Protein AF-A0A0S2W8J8-F1 (afdb_monomer)

InterPro domains:
  IPR010998 Integrase/recombinase, N-terminal [G3DSA:1.10.150.130] (3-58)

Sequence (58 aa):
MTENGRSDPKGGKTGLSTTTVRSVHLMLRNTLERVRKEKVITANPTEDCIPPKYRKRK

pLDDT: mean 81.73, std 17.89, range [38.75, 97.94]

Structure (mmCIF, N/CA/C/O backbone):
data_AF-A0A0S2W8J8-F1
#
_entry.id   AF-A0A0S2W8J8-F1
#
loop_
_atom_site.group_PDB
_atom_site.id
_atom_site.type_symbol
_atom_site.label_atom_id
_atom_site.label_alt_id
_atom_site.label_comp_id
_atom_site.label_asym_id
_atom_site.label_entity_id
_atom_site.label_seq_id
_atom_site.pdbx_PDB_ins_code
_atom_site.Cartn_x
_atom_site.Cartn_y
_atom_site.Cartn_z
_atom_site.occupancy
_atom_site.B_is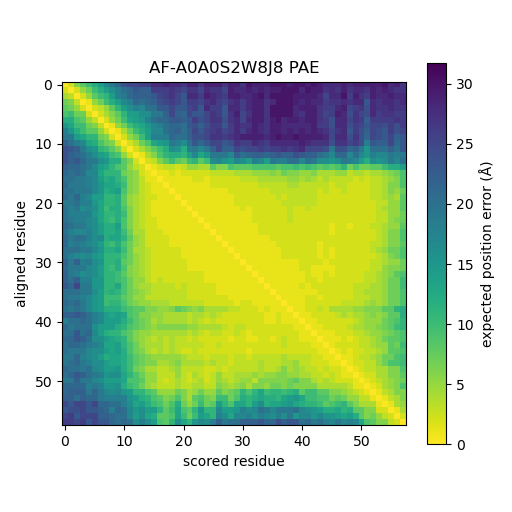o_or_equiv
_atom_site.auth_seq_id
_atom_site.auth_comp_id
_atom_site.auth_asym_id
_atom_site.auth_atom_id
_atom_site.pdbx_PDB_model_num
ATOM 1 N N . MET A 1 1 ? -12.301 16.469 -22.490 1.00 38.75 1 MET A N 1
ATOM 2 C CA . MET A 1 1 ? -11.236 16.882 -21.554 1.00 38.75 1 MET A CA 1
ATOM 3 C C . MET A 1 1 ? -10.057 15.969 -21.815 1.00 38.75 1 MET A C 1
ATOM 5 O O . MET A 1 1 ? -10.181 14.771 -21.611 1.00 38.75 1 MET A O 1
ATOM 9 N N . THR A 1 2 ? -9.002 16.498 -22.421 1.00 40.69 2 THR A N 1
ATOM 10 C CA . THR A 1 2 ? -7.871 15.711 -22.922 1.00 40.69 2 THR A CA 1
ATOM 11 C C . THR A 1 2 ? -6.881 15.521 -21.777 1.00 40.69 2 THR A C 1
ATOM 13 O O . THR A 1 2 ? -6.226 16.474 -21.361 1.00 40.69 2 THR A O 1
ATOM 16 N N . GLU A 1 3 ? -6.820 14.316 -21.214 1.00 45.00 3 GLU A N 1
ATOM 17 C CA . GLU A 1 3 ? -5.762 13.941 -20.278 1.00 45.00 3 GLU A CA 1
ATOM 18 C C . GLU A 1 3 ? -4.472 13.769 -21.090 1.00 45.00 3 GLU A C 1
ATOM 20 O O . GLU A 1 3 ? -4.243 12.744 -21.730 1.00 45.00 3 GLU A O 1
ATOM 25 N N . ASN A 1 4 ? -3.648 14.818 -21.135 1.00 50.00 4 ASN A N 1
ATOM 26 C CA . ASN A 1 4 ? -2.315 14.765 -21.727 1.00 50.00 4 ASN A CA 1
ATOM 27 C C . ASN A 1 4 ? -1.403 13.894 -20.848 1.00 50.00 4 ASN A C 1
ATOM 29 O O . ASN A 1 4 ? -0.643 14.392 -20.015 1.00 50.00 4 ASN A O 1
ATOM 33 N N . GLY A 1 5 ? -1.468 12.580 -21.054 1.00 51.31 5 GLY A N 1
ATOM 34 C CA . GLY A 1 5 ? -0.452 11.647 -20.591 1.00 51.31 5 GLY A CA 1
ATOM 35 C C . GLY A 1 5 ? 0.875 11.962 -21.281 1.00 51.31 5 GLY A C 1
ATOM 36 O O . GLY A 1 5 ? 0.984 11.858 -22.501 1.00 51.31 5 GLY A O 1
ATOM 37 N N . ARG A 1 6 ? 1.874 12.388 -20.502 1.00 54.88 6 ARG A N 1
ATOM 38 C CA . ARG A 1 6 ? 3.259 12.612 -20.948 1.00 54.88 6 ARG A CA 1
ATOM 39 C C . ARG A 1 6 ? 3.762 11.417 -21.764 1.00 54.88 6 ARG A C 1
ATOM 41 O O . ARG A 1 6 ? 4.013 10.346 -21.216 1.00 54.88 6 ARG A O 1
ATOM 48 N N . SER A 1 7 ? 3.950 11.622 -23.059 1.00 59.62 7 SER A N 1
ATOM 49 C CA . SER A 1 7 ? 4.705 10.741 -23.940 1.00 59.62 7 SER A CA 1
ATOM 50 C C . SER A 1 7 ? 6.178 11.147 -23.890 1.00 59.62 7 SER A C 1
ATOM 52 O O . SER A 1 7 ? 6.573 12.168 -24.446 1.00 59.62 7 SER A O 1
ATOM 54 N N . ASP A 1 8 ? 6.997 10.356 -23.195 1.00 58.69 8 ASP A N 1
ATOM 55 C CA . ASP A 1 8 ? 8.452 10.531 -23.202 1.00 58.69 8 ASP A CA 1
ATOM 56 C C . ASP A 1 8 ? 9.048 9.954 -24.507 1.00 58.69 8 ASP A C 1
ATOM 58 O O . ASP A 1 8 ? 8.735 8.811 -24.872 1.00 58.69 8 ASP A O 1
ATOM 62 N N . PRO A 1 9 ? 9.880 10.714 -25.245 1.00 55.19 9 PRO A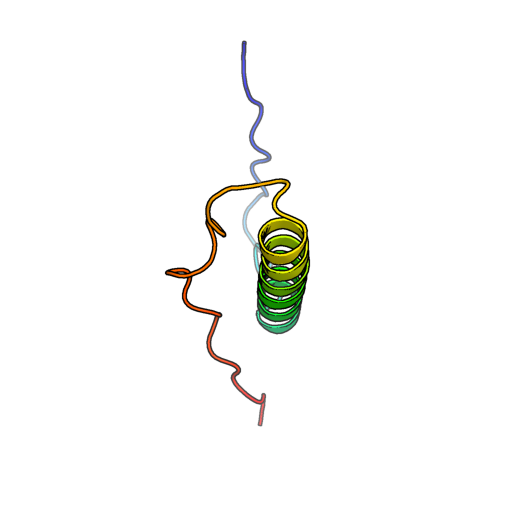 N 1
ATOM 63 C CA . PRO A 1 9 ? 10.473 10.267 -26.496 1.00 55.19 9 PRO A CA 1
ATOM 64 C C . PRO A 1 9 ? 11.579 9.218 -26.281 1.00 55.19 9 PRO A C 1
ATOM 66 O O . PRO A 1 9 ? 12.312 9.199 -25.296 1.00 55.19 9 PRO A O 1
ATOM 69 N N . LYS A 1 10 ? 11.672 8.320 -27.263 1.00 61.91 10 LYS A N 1
ATOM 70 C CA . LYS A 1 10 ? 12.580 7.171 -27.390 1.00 61.91 10 LYS A CA 1
ATOM 71 C C . LYS A 1 10 ? 14.026 7.459 -26.929 1.00 61.91 10 LYS A C 1
ATOM 73 O O . LYS A 1 10 ? 14.684 8.308 -27.518 1.00 61.91 10 LYS A O 1
ATOM 78 N N . GLY A 1 11 ? 14.562 6.660 -25.991 1.00 52.03 11 GLY A N 1
ATOM 79 C CA . GLY A 1 11 ? 16.020 6.433 -25.886 1.00 52.03 11 GLY A CA 1
ATOM 80 C C . GLY A 1 11 ? 16.660 6.370 -24.491 1.00 52.03 11 GLY A C 1
ATOM 81 O O . GLY A 1 11 ? 17.800 5.930 -24.381 1.00 52.03 11 GLY A O 1
ATOM 82 N N . GLY A 1 12 ? 15.967 6.760 -23.421 1.00 56.94 12 GLY A N 1
ATOM 83 C CA . GLY A 1 12 ? 16.425 6.581 -22.035 1.00 56.94 12 GLY A CA 1
ATOM 84 C C . GLY A 1 12 ? 15.669 5.446 -21.352 1.00 56.94 12 GLY A C 1
ATOM 85 O O . GLY A 1 12 ? 14.598 5.070 -21.814 1.00 56.94 12 GLY A O 1
ATOM 86 N N . LYS A 1 13 ? 16.192 4.886 -20.254 1.00 62.44 13 LYS A N 1
ATOM 87 C CA . LYS A 1 13 ? 15.446 3.939 -19.403 1.00 62.44 13 LYS A CA 1
ATOM 88 C C . LYS A 1 13 ? 14.163 4.634 -18.931 1.00 62.44 13 LYS A C 1
ATOM 90 O O . LYS A 1 13 ? 14.205 5.404 -17.979 1.00 62.44 13 LYS A O 1
ATOM 95 N N . THR A 1 14 ? 13.060 4.430 -19.639 1.00 70.62 14 THR A N 1
ATOM 96 C CA . THR A 1 14 ? 11.798 5.119 -19.395 1.00 70.62 14 THR A CA 1
ATOM 97 C C . THR A 1 14 ? 11.166 4.539 -18.138 1.00 70.62 14 THR A C 1
ATOM 99 O O . THR A 1 14 ? 10.759 3.380 -18.108 1.00 70.62 14 THR A O 1
ATOM 102 N N . GLY A 1 15 ? 11.136 5.339 -17.072 1.00 79.81 15 GLY A N 1
ATOM 103 C CA . GLY A 1 15 ? 10.467 5.000 -15.821 1.00 79.81 15 GLY A CA 1
ATOM 104 C C . GLY A 1 15 ? 11.336 5.128 -14.573 1.00 79.81 15 GLY A C 1
ATOM 105 O O . GLY A 1 15 ? 12.536 5.397 -14.609 1.00 79.81 15 GLY A O 1
ATOM 106 N N . LEU A 1 16 ? 10.684 4.939 -13.428 1.00 87.12 16 LEU A N 1
ATOM 107 C CA . LEU A 1 16 ? 11.331 4.963 -12.122 1.00 87.12 16 LEU A CA 1
ATOM 108 C C . LEU A 1 16 ? 12.215 3.727 -11.924 1.00 87.12 16 LEU A C 1
ATOM 110 O O . LEU A 1 16 ? 11.922 2.636 -12.417 1.00 87.12 16 LEU A O 1
ATOM 114 N N . SER A 1 17 ? 13.283 3.875 -11.136 1.00 86.25 17 SER A N 1
ATOM 115 C CA . SER A 1 17 ? 14.115 2.730 -10.759 1.00 86.25 17 SER A CA 1
ATOM 116 C C . SER A 1 17 ? 13.302 1.700 -9.963 1.00 86.25 17 SER A C 1
ATOM 118 O O . SER A 1 17 ? 12.404 2.063 -9.201 1.00 86.25 17 SER A O 1
ATOM 120 N N . THR A 1 18 ? 13.641 0.412 -10.068 1.00 86.62 18 THR A N 1
ATOM 121 C CA . THR A 1 18 ? 12.969 -0.657 -9.302 1.00 86.62 18 THR A CA 1
ATOM 122 C C . THR A 1 18 ? 13.020 -0.413 -7.794 1.00 86.62 18 THR A C 1
ATOM 124 O O . THR A 1 18 ? 12.054 -0.704 -7.091 1.00 86.62 18 THR A O 1
ATOM 127 N N . THR A 1 19 ? 14.114 0.173 -7.300 1.00 90.44 19 THR A N 1
ATOM 128 C CA . THR A 1 19 ? 14.253 0.602 -5.904 1.00 90.44 19 THR A CA 1
ATOM 129 C C . THR A 1 19 ? 13.243 1.693 -5.558 1.00 90.44 19 THR A C 1
ATOM 131 O O . THR A 1 19 ? 12.550 1.570 -4.554 1.00 90.44 19 THR A O 1
ATOM 134 N N . THR A 1 20 ? 13.107 2.721 -6.401 1.00 92.19 20 THR A N 1
ATOM 135 C CA . THR A 1 20 ? 12.137 3.808 -6.198 1.00 92.19 20 THR A CA 1
ATOM 136 C C . THR A 1 20 ? 10.707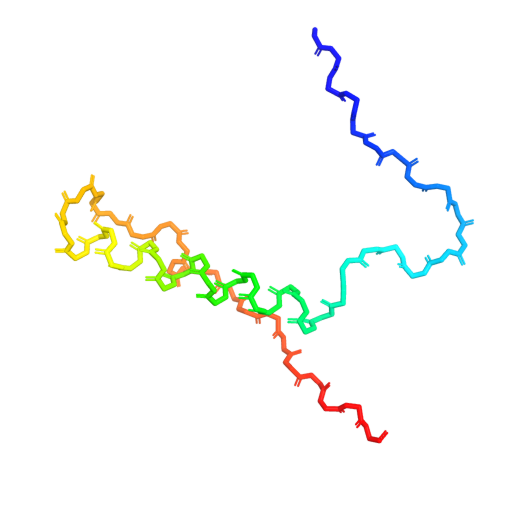 3.273 -6.200 1.00 92.19 20 THR A C 1
ATOM 138 O O . THR A 1 20 ? 9.953 3.565 -5.276 1.00 92.19 20 THR A O 1
ATOM 141 N N . VAL A 1 21 ? 10.347 2.432 -7.177 1.00 91.19 21 VAL A N 1
ATOM 142 C CA . VAL A 1 21 ? 9.014 1.809 -7.244 1.00 91.19 21 VAL A CA 1
ATOM 143 C C . VAL A 1 21 ? 8.743 0.971 -5.992 1.00 91.19 21 VAL A C 1
ATOM 145 O O . VAL A 1 21 ? 7.663 1.063 -5.411 1.00 91.19 21 VAL A O 1
ATOM 148 N N . ARG A 1 22 ? 9.731 0.198 -5.518 1.00 91.75 22 ARG A N 1
ATOM 149 C CA . ARG A 1 22 ? 9.606 -0.587 -4.281 1.00 91.75 22 ARG A CA 1
ATOM 150 C C . ARG A 1 22 ? 9.378 0.302 -3.059 1.00 91.75 22 ARG A C 1
ATOM 152 O O . ARG A 1 22 ? 8.511 -0.012 -2.250 1.00 91.75 22 ARG A O 1
ATOM 159 N N . SER A 1 23 ? 10.132 1.392 -2.922 1.00 94.31 23 SER A N 1
ATOM 160 C CA . SER A 1 23 ? 9.960 2.333 -1.811 1.00 94.31 23 SER A CA 1
ATOM 161 C C . SER A 1 23 ? 8.573 2.969 -1.825 1.00 94.31 23 SER A C 1
ATOM 163 O O . SER A 1 23 ? 7.921 3.006 -0.787 1.00 94.31 23 SER A O 1
ATOM 165 N N . VAL A 1 24 ? 8.089 3.401 -2.994 1.00 95.00 24 VAL A N 1
ATOM 166 C CA . VAL A 1 24 ? 6.736 3.961 -3.144 1.00 95.00 24 VAL A CA 1
ATOM 167 C C . VAL A 1 24 ? 5.670 2.938 -2.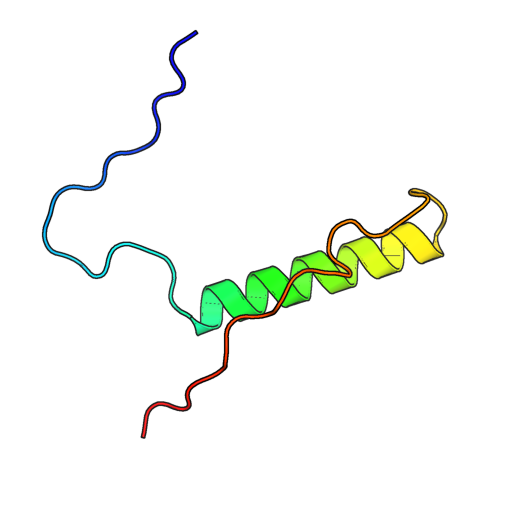755 1.00 95.00 24 VAL A C 1
ATOM 169 O O . VAL A 1 24 ? 4.795 3.259 -1.955 1.00 95.00 24 VAL A O 1
ATOM 172 N N . HIS A 1 25 ? 5.776 1.696 -3.237 1.00 94.75 25 HIS A N 1
ATOM 173 C CA . HIS A 1 25 ? 4.853 0.624 -2.862 1.00 94.75 25 HIS A CA 1
ATOM 174 C C . HIS A 1 25 ? 4.792 0.427 -1.337 1.00 94.75 25 HIS A C 1
ATOM 176 O O . HIS A 1 25 ? 3.705 0.365 -0.767 1.00 94.75 25 HIS A O 1
ATOM 182 N N . LEU A 1 26 ? 5.948 0.369 -0.663 1.00 94.88 26 LEU A N 1
ATOM 183 C CA . LEU A 1 26 ? 6.006 0.191 0.791 1.00 94.88 26 LEU A CA 1
ATOM 184 C C . LEU A 1 26 ? 5.443 1.398 1.552 1.00 94.88 26 LEU A C 1
ATOM 186 O O . LEU A 1 26 ? 4.707 1.206 2.516 1.00 94.88 26 LEU A O 1
ATOM 190 N N . MET A 1 27 ? 5.760 2.625 1.123 1.00 97.12 27 MET A N 1
ATOM 191 C CA . MET A 1 27 ? 5.214 3.839 1.738 1.00 97.12 27 MET A CA 1
ATOM 192 C C . MET A 1 27 ? 3.688 3.852 1.660 1.00 97.12 27 MET A C 1
ATOM 194 O O . MET A 1 27 ? 3.031 4.018 2.683 1.00 97.12 27 MET A O 1
ATOM 198 N N . LEU A 1 28 ? 3.126 3.619 0.472 1.00 96.44 28 LEU A N 1
ATOM 199 C CA . LEU A 1 28 ? 1.677 3.624 0.273 1.00 96.44 28 LEU A CA 1
ATOM 200 C C . LEU A 1 28 ? 0.995 2.522 1.080 1.00 96.44 28 LEU A C 1
ATOM 202 O O . LEU A 1 28 ? 0.038 2.804 1.800 1.00 96.44 28 LEU A O 1
ATOM 206 N N . ARG A 1 29 ? 1.523 1.293 1.026 1.00 96.31 29 ARG A N 1
ATOM 207 C CA . ARG A 1 29 ? 0.957 0.171 1.777 1.00 96.31 29 ARG A CA 1
ATOM 208 C C . ARG A 1 29 ? 0.936 0.447 3.275 1.00 96.31 29 ARG A C 1
ATOM 210 O O . ARG A 1 29 ? -0.102 0.263 3.901 1.00 96.31 29 ARG A O 1
ATOM 217 N N . ASN A 1 30 ? 2.045 0.930 3.834 1.00 96.50 30 ASN A N 1
ATOM 218 C CA . ASN A 1 30 ? 2.162 1.197 5.267 1.00 96.50 30 ASN A CA 1
ATOM 219 C C . ASN A 1 30 ? 1.272 2.358 5.722 1.00 96.50 30 ASN A C 1
ATOM 221 O O . ASN A 1 30 ? 0.643 2.268 6.775 1.00 96.50 30 ASN A O 1
ATOM 225 N N . THR A 1 31 ? 1.204 3.440 4.944 1.00 97.88 31 THR A N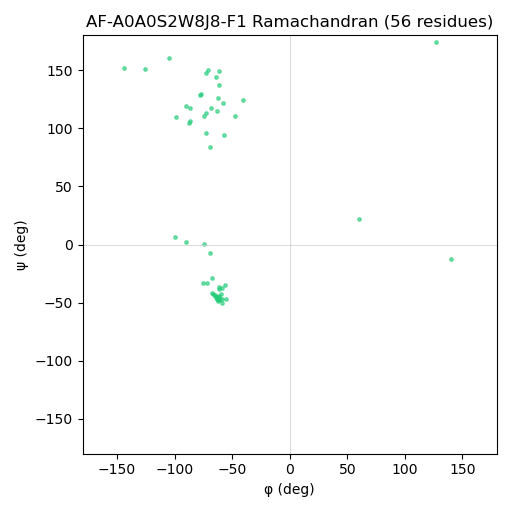 1
ATOM 226 C CA . THR A 1 31 ? 0.331 4.577 5.259 1.00 97.88 31 THR A CA 1
ATOM 227 C C . THR A 1 31 ? -1.130 4.141 5.265 1.00 97.88 31 THR A C 1
ATOM 229 O O . THR A 1 31 ? -1.833 4.382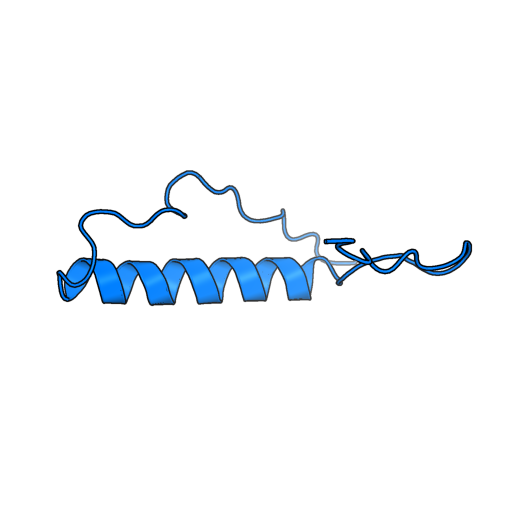 6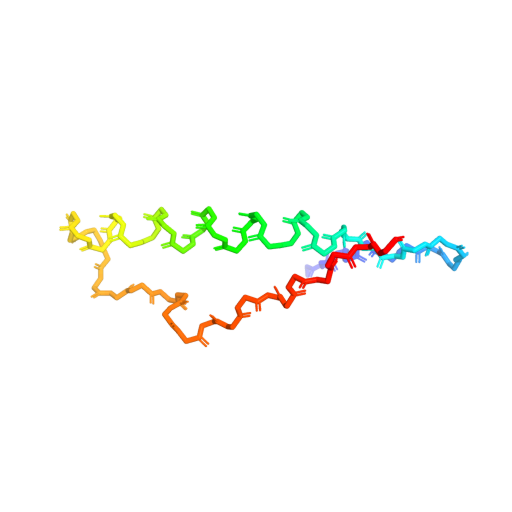.241 1.00 97.88 31 THR A O 1
ATOM 232 N N . LEU A 1 32 ? -1.580 3.431 4.228 1.00 97.50 32 LEU A N 1
ATOM 233 C CA . LEU A 1 32 ? -2.970 2.980 4.123 1.00 97.50 32 LEU A CA 1
ATOM 234 C C . LEU A 1 32 ? -3.334 1.920 5.169 1.00 97.50 32 LEU A C 1
ATOM 236 O O . LEU A 1 32 ? -4.477 1.853 5.613 1.00 97.50 32 LEU A O 1
ATOM 240 N N . GLU A 1 33 ? -2.365 1.124 5.616 1.00 97.12 33 GLU A N 1
ATOM 241 C CA . GLU A 1 33 ? -2.542 0.186 6.724 1.00 97.12 33 GLU A CA 1
ATOM 242 C C . GLU A 1 33 ? -2.822 0.924 8.042 1.00 97.12 33 GLU A C 1
ATOM 244 O O . GLU A 1 33 ? -3.760 0.569 8.757 1.00 97.12 33 GLU A O 1
ATOM 249 N N . ARG A 1 34 ? -2.089 2.011 8.322 1.00 97.56 34 ARG A N 1
ATOM 250 C CA . ARG A 1 34 ? -2.357 2.877 9.482 1.00 97.56 34 ARG A CA 1
ATOM 251 C C . ARG A 1 34 ? -3.717 3.564 9.381 1.00 97.56 34 ARG A C 1
ATOM 253 O O . ARG A 1 34 ? -4.491 3.499 10.328 1.00 97.56 34 ARG A O 1
ATOM 260 N N . VAL A 1 35 ? -4.053 4.116 8.216 1.00 97.75 35 VAL A N 1
ATOM 261 C CA . VAL A 1 35 ? -5.362 4.748 7.960 1.00 97.75 35 VAL A CA 1
ATOM 262 C C . VAL A 1 35 ? -6.517 3.749 8.165 1.00 97.75 35 VAL A C 1
ATOM 264 O O . VAL A 1 35 ? -7.549 4.106 8.735 1.00 97.75 35 VAL A O 1
ATOM 267 N N . ARG A 1 36 ? -6.339 2.474 7.779 1.00 97.12 36 ARG A N 1
ATOM 268 C CA . ARG A 1 36 ? -7.300 1.393 8.075 1.00 97.12 36 ARG A CA 1
ATOM 269 C C . ARG A 1 36 ? -7.404 1.118 9.576 1.00 97.12 36 ARG A C 1
ATOM 271 O O . ARG A 1 36 ? -8.509 0.965 10.088 1.00 97.12 36 ARG A O 1
ATOM 278 N N . LYS A 1 37 ? -6.278 1.047 10.295 1.00 96.69 37 LYS A N 1
ATOM 279 C CA . LYS A 1 37 ? -6.260 0.847 11.759 1.00 96.69 37 LYS A CA 1
ATOM 280 C C . LYS A 1 37 ? -6.961 1.974 12.513 1.00 96.69 37 LYS A C 1
ATOM 282 O O . LYS A 1 37 ? -7.658 1.707 13.486 1.00 96.69 37 LYS A O 1
ATOM 287 N N . GLU A 1 38 ? -6.829 3.201 12.027 1.00 97.69 38 GLU A N 1
ATOM 288 C CA . GLU A 1 38 ? -7.540 4.381 12.531 1.00 97.69 38 GLU A CA 1
ATOM 289 C C . GLU A 1 38 ? -9.022 4.418 12.112 1.00 97.69 38 GLU A C 1
ATOM 291 O O . GLU A 1 38 ? -9.750 5.330 12.491 1.00 97.69 38 GLU A O 1
ATOM 296 N N . LYS A 1 39 ? -9.496 3.402 11.374 1.00 95.56 39 LYS A N 1
ATOM 297 C CA . LYS A 1 39 ? -10.883 3.228 10.911 1.00 95.56 39 LYS A CA 1
ATOM 298 C C . LYS A 1 39 ? -11.399 4.355 10.010 1.00 95.56 39 LYS A C 1
ATOM 300 O O . LYS A 1 39 ? -12.607 4.504 9.852 1.00 95.56 39 LYS A O 1
ATOM 305 N N . VAL A 1 40 ? -10.500 5.109 9.376 1.00 97.94 40 VAL A N 1
ATOM 306 C CA . VAL A 1 40 ? -10.856 6.132 8.375 1.00 97.94 40 VAL A CA 1
ATOM 307 C C . VAL A 1 40 ? -11.333 5.470 7.076 1.00 97.94 40 VAL A C 1
ATOM 309 O O . VAL A 1 40 ? -12.216 5.986 6.398 1.00 97.94 40 VAL A O 1
ATOM 312 N N . ILE A 1 41 ? -10.774 4.302 6.745 1.00 96.38 41 ILE A N 1
ATOM 313 C CA . ILE A 1 41 ? -11.193 3.454 5.621 1.00 96.38 41 ILE A CA 1
ATOM 314 C C . ILE A 1 41 ? -11.490 2.034 6.111 1.00 96.38 41 ILE A C 1
ATOM 316 O O . ILE A 1 41 ? -10.877 1.553 7.064 1.00 96.38 41 ILE A O 1
ATOM 320 N N . THR A 1 42 ? -12.401 1.339 5.432 1.00 96.56 42 THR A N 1
ATOM 321 C CA . THR A 1 42 ? -12.813 -0.034 5.774 1.00 96.56 42 THR A CA 1
ATOM 322 C C . THR A 1 42 ? -11.787 -1.093 5.378 1.00 96.56 42 THR A C 1
ATOM 324 O O . THR A 1 42 ? -11.635 -2.094 6.075 1.00 96.56 42 THR A O 1
ATOM 327 N N . ALA A 1 43 ? -11.055 -0.882 4.286 1.00 95.56 43 ALA A N 1
ATOM 328 C CA . ALA A 1 43 ? -10.053 -1.816 3.787 1.00 95.56 43 ALA A CA 1
ATOM 329 C C . ALA A 1 43 ? -8.862 -1.068 3.185 1.00 95.56 43 ALA A C 1
ATOM 331 O O . ALA A 1 43 ? -9.005 0.047 2.687 1.00 95.56 43 ALA A O 1
ATOM 332 N N . ASN A 1 44 ? -7.682 -1.691 3.221 1.00 94.81 44 ASN A N 1
ATOM 333 C CA . ASN A 1 44 ? -6.506 -1.156 2.549 1.00 94.81 44 ASN A CA 1
ATOM 334 C C . ASN A 1 44 ? -6.519 -1.650 1.088 1.00 94.81 44 ASN A C 1
ATOM 336 O O . ASN A 1 44 ? -6.417 -2.855 0.866 1.00 94.81 44 ASN A O 1
ATOM 340 N N . PRO A 1 45 ? -6.613 -0.758 0.086 1.00 94.75 45 PRO A N 1
ATOM 341 C CA . PRO A 1 45 ? -6.702 -1.155 -1.321 1.00 94.75 45 PRO A CA 1
ATOM 342 C C . PRO A 1 45 ? -5.403 -1.765 -1.874 1.00 94.75 45 PRO A C 1
ATOM 344 O O . PRO A 1 45 ? -5.377 -2.238 -3.004 1.00 94.75 45 PRO A O 1
ATOM 347 N N . THR A 1 46 ? -4.312 -1.748 -1.104 1.00 94.75 46 THR A N 1
ATOM 348 C CA . THR A 1 46 ? -3.005 -2.278 -1.519 1.00 94.75 46 THR A CA 1
ATOM 349 C C . T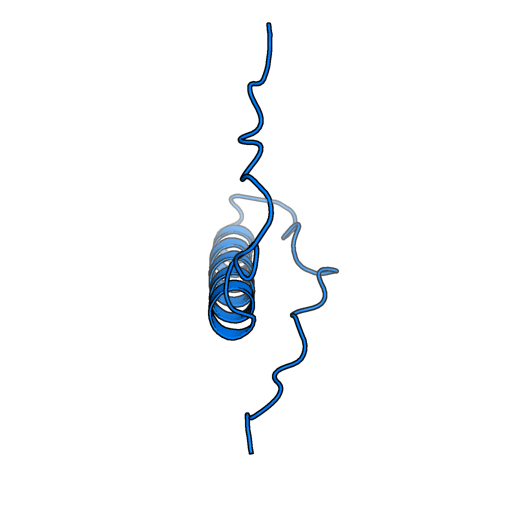HR A 1 46 ? -2.698 -3.675 -0.972 1.00 94.75 46 THR A C 1
ATOM 351 O O . THR A 1 46 ? -1.583 -4.155 -1.161 1.00 94.75 46 THR A O 1
ATOM 354 N N . GLU A 1 47 ? -3.646 -4.340 -0.302 1.00 90.75 47 GLU A N 1
ATOM 355 C CA . GLU A 1 47 ? -3.406 -5.651 0.332 1.00 90.75 47 GLU A CA 1
ATOM 356 C C . GLU A 1 47 ? -3.016 -6.738 -0.681 1.00 90.75 47 GLU A C 1
ATOM 358 O O . GLU A 1 47 ? -2.094 -7.507 -0.413 1.00 90.75 47 GLU A O 1
ATOM 363 N N . ASP A 1 48 ? -3.629 -6.735 -1.868 1.00 91.75 48 ASP A N 1
ATOM 364 C CA . ASP A 1 48 ? -3.350 -7.694 -2.949 1.00 91.75 48 ASP A CA 1
ATOM 365 C C . ASP A 1 48 ? -2.246 -7.227 -3.915 1.00 91.75 48 ASP A C 1
ATOM 367 O O . ASP A 1 48 ? -1.928 -7.888 -4.907 1.00 91.75 48 ASP A O 1
ATOM 371 N N . CYS A 1 49 ? -1.637 -6.066 -3.659 1.00 92.75 49 CYS A N 1
ATOM 372 C CA . CYS A 1 49 ? -0.587 -5.540 -4.520 1.00 92.75 49 CYS A CA 1
ATOM 373 C C . CYS A 1 49 ? 0.739 -6.275 -4.277 1.00 92.75 49 CYS A C 1
ATOM 375 O O . CYS A 1 49 ? 1.247 -6.338 -3.158 1.00 92.75 49 CYS A O 1
ATOM 377 N N . ILE A 1 50 ? 1.370 -6.753 -5.352 1.00 89.00 50 ILE A N 1
ATOM 378 C CA . ILE A 1 50 ? 2.654 -7.458 -5.274 1.00 89.00 50 ILE A CA 1
ATOM 379 C C . ILE A 1 50 ? 3.810 -6.446 -5.395 1.00 89.00 50 ILE A C 1
ATOM 381 O O . ILE A 1 50 ? 3.933 -5.788 -6.433 1.00 89.00 50 ILE A O 1
ATOM 385 N N . PRO A 1 51 ? 4.697 -6.312 -4.387 1.00 84.69 51 PRO A N 1
ATOM 386 C CA . PRO A 1 51 ? 5.858 -5.435 -4.489 1.00 84.69 51 PRO A CA 1
ATOM 387 C C . PRO A 1 51 ? 6.820 -5.910 -5.588 1.00 84.69 51 PRO A C 1
ATOM 389 O O . PRO A 1 51 ? 7.048 -7.116 -5.739 1.00 84.69 51 PRO A O 1
ATOM 392 N N . PRO A 1 52 ? 7.473 -4.989 -6.321 1.00 84.75 52 PRO A N 1
ATOM 393 C CA . PRO A 1 52 ? 8.473 -5.365 -7.311 1.00 84.75 52 PRO A CA 1
ATOM 394 C C . PRO A 1 52 ? 9.642 -6.105 -6.648 1.00 84.75 52 PRO A C 1
ATOM 396 O O . PRO A 1 52 ? 10.149 -5.712 -5.590 1.00 84.75 52 PRO A O 1
ATOM 399 N N . LYS A 1 53 ? 10.093 -7.186 -7.294 1.00 83.50 53 LYS A N 1
ATOM 400 C CA . LYS A 1 53 ? 11.194 -8.021 -6.797 1.00 83.50 53 LYS A CA 1
ATOM 401 C C . LYS A 1 53 ? 12.477 -7.199 -6.709 1.00 83.50 53 LYS A C 1
ATOM 403 O O . LYS A 1 53 ? 12.936 -6.618 -7.694 1.00 83.50 53 LYS A O 1
ATOM 408 N N . TYR A 1 54 ? 13.089 -7.192 -5.530 1.00 76.31 54 TYR A N 1
ATOM 409 C CA . TYR A 1 54 ? 14.393 -6.573 -5.345 1.00 76.31 54 TYR A CA 1
ATOM 410 C C . TYR A 1 54 ? 15.469 -7.441 -6.008 1.00 76.31 54 TYR A C 1
ATOM 412 O O . TYR A 1 54 ? 15.738 -8.555 -5.564 1.00 76.31 54 TYR A O 1
ATOM 420 N N . ARG A 1 55 ? 16.098 -6.934 -7.071 1.00 75.38 55 ARG A N 1
ATOM 421 C CA . ARG A 1 55 ? 17.340 -7.507 -7.604 1.00 75.38 55 ARG A CA 1
ATOM 422 C C . ARG A 1 55 ? 18.503 -6.685 -7.065 1.00 75.38 55 ARG A C 1
ATOM 424 O O . ARG A 1 55 ? 18.680 -5.543 -7.485 1.00 75.38 55 ARG A O 1
ATOM 431 N N . LYS A 1 56 ? 19.302 -7.268 -6.162 1.00 72.62 56 LYS A N 1
ATOM 432 C CA . LYS A 1 56 ? 20.637 -6.731 -5.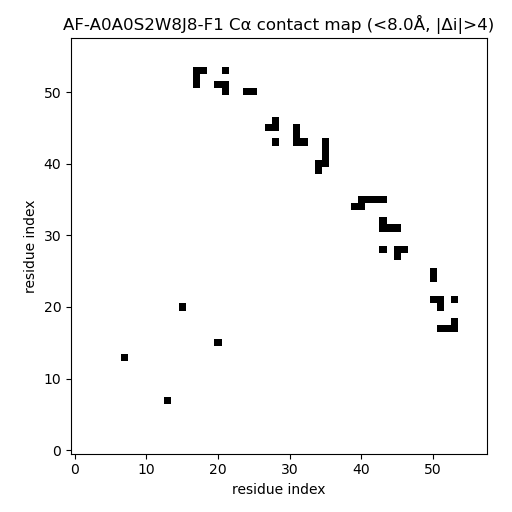863 1.00 72.62 56 LYS A CA 1
ATOM 433 C C . LYS A 1 56 ? 21.415 -6.714 -7.174 1.00 72.62 56 LYS A C 1
ATOM 435 O O . LYS A 1 56 ? 21.532 -7.744 -7.838 1.00 72.62 56 LYS A O 1
ATOM 440 N N . ARG A 1 57 ? 21.881 -5.538 -7.577 1.00 67.88 57 ARG A N 1
ATOM 441 C CA . ARG A 1 57 ? 22.827 -5.408 -8.684 1.00 67.88 57 ARG A CA 1
ATOM 442 C C . ARG A 1 57 ? 24.137 -6.026 -8.169 1.00 67.88 57 ARG A C 1
ATOM 444 O O . ARG A 1 57 ? 24.589 -5.602 -7.109 1.00 67.88 57 ARG A O 1
ATOM 451 N N . LYS A 1 58 ? 24.606 -7.105 -8.812 1.00 56.69 58 LYS A N 1
ATOM 452 C CA . LYS A 1 58 ? 25.920 -7.706 -8.526 1.00 56.69 58 LYS A CA 1
ATOM 453 C C . LYS A 1 58 ? 27.018 -6.695 -8.822 1.00 56.69 58 LYS A C 1
ATOM 455 O O . LYS A 1 58 ? 26.810 -5.904 -9.773 1.00 56.69 58 LYS A O 1
#

Radius of gyration: 15.99 Å; Cα contacts (8 Å, |Δi|>4): 26; chains: 1; bounding box: 39×25×40 Å

Secondary structure (DSSP, 8-state):
---------TTS--S--HHHHHHHHHHHHHHHHHHHHTTSSSS-TTTTPPPPP-----

Solvent-accessible surface area (backbone atoms only — not comparable to full-atom values): 3980 Å² total; per-residue (Å²): 134,85,82,82,71,86,79,79,77,92,86,66,87,86,72,78,53,69,68,56,52,33,51,51,51,51,52,54,42,54,52,39,47,50,41,29,74,72,61,78,36,95,65,49,93,51,76,87,60,79,73,64,81,85,72,82,82,129

Organism: NCBI:txid1297617

Mean predicted aligned error: 10.01 Å

Foldseek 3Di:
DDPPDDDDDDDDPPDDDLVVQLVVLVVLQVVLVVCVVVVVDVDRPSPPPDRRDDDDDD